Protein AF-A0A8D8QSD0-F1 (afdb_monomer)

Foldseek 3Di:
DDPVVVVVVVVPPDPPDPVPDPDDPVNLCQLLVDVCLLLDDCPDPVHVCNVVSVVVLLVLCVVVVVQLLNLLSVLSVLLVVLVVLVVVQVPDPDRDPVSLVVSLVSLVVSLVSCVVRPPDDPVLNVQQVVLSVVSDPVSNNVSSVVVNVVSSVVNVVSSVVVSVVSCVVCVVVVPD

Radius of gyration: 19.42 Å; Cα contacts (8 Å, |Δi|>4): 109; chains: 1; bounding box: 53×28×53 Å

Solvent-accessible surface area (backbone atoms only — not comparable to full-atom values): 10262 Å² total; per-residue (Å²): 138,55,77,64,56,57,51,50,66,67,67,67,67,60,89,79,44,92,86,61,69,80,71,50,69,68,55,53,47,55,55,57,69,42,71,63,61,43,72,45,68,56,87,45,95,91,20,94,64,26,62,59,46,37,52,53,49,50,53,51,29,59,77,69,64,35,60,58,52,46,48,41,52,51,50,53,52,53,52,52,54,50,49,54,53,50,52,58,49,76,73,43,98,76,74,52,70,67,56,54,53,50,52,55,51,50,52,51,53,53,51,50,49,42,68,76,63,43,93,66,52,72,72,54,52,50,48,46,51,53,22,58,71,67,73,36,72,67,51,36,48,55,38,50,58,55,51,44,58,55,43,50,62,68,38,45,69,58,50,53,52,47,44,51,50,54,53,60,68,50,52,68,70,74,79,115

Structure (mmCIF, N/CA/C/O backbone):
data_AF-A0A8D8QSD0-F1
#
_entry.i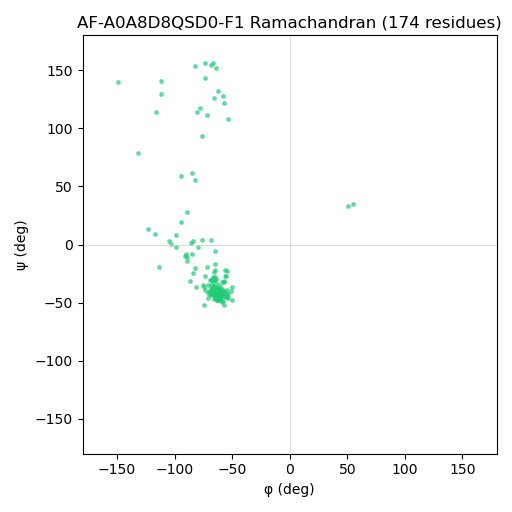d   AF-A0A8D8QSD0-F1
#
loop_
_atom_site.group_PDB
_atom_site.id
_atom_site.type_symbol
_atom_site.label_atom_id
_atom_site.label_alt_id
_atom_site.label_comp_id
_atom_site.label_asym_id
_atom_site.label_entity_id
_atom_site.label_seq_id
_atom_site.pdbx_PDB_ins_code
_atom_site.Cartn_x
_atom_site.Cartn_y
_atom_site.Cartn_z
_atom_site.occupancy
_atom_site.B_iso_or_equiv
_atom_site.auth_seq_id
_atom_site.auth_comp_id
_atom_site.auth_asym_id
_atom_site.auth_atom_id
_atom_site.pdbx_PDB_model_num
ATOM 1 N N . MET A 1 1 ? 9.096 20.499 -23.580 1.00 46.50 1 MET A N 1
ATOM 2 C CA . MET A 1 1 ? 10.232 19.799 -22.953 1.00 46.50 1 MET A CA 1
ATOM 3 C C . MET A 1 1 ? 10.717 18.736 -23.908 1.00 46.50 1 MET A C 1
ATOM 5 O O . MET A 1 1 ? 9.941 17.859 -24.277 1.00 46.50 1 MET A O 1
ATOM 9 N N . SER A 1 2 ? 11.949 18.897 -24.374 1.00 40.41 2 SER A N 1
ATOM 10 C CA . SER A 1 2 ? 12.647 17.972 -25.262 1.00 40.41 2 SER A CA 1
ATOM 11 C C . SER A 1 2 ? 13.259 16.825 -24.452 1.00 40.41 2 SER A C 1
ATOM 13 O O . SER A 1 2 ? 13.614 16.998 -23.290 1.00 40.41 2 SER A O 1
ATOM 15 N N . TYR A 1 3 ? 13.442 15.659 -25.075 1.00 39.38 3 TYR A N 1
ATOM 16 C CA . TYR A 1 3 ? 14.190 14.534 -24.494 1.00 39.38 3 TYR A CA 1
ATOM 17 C C . TYR A 1 3 ? 15.625 14.943 -24.107 1.00 39.38 3 TYR A C 1
ATOM 19 O O . TYR A 1 3 ? 16.197 14.400 -23.168 1.00 39.38 3 TYR A O 1
ATOM 27 N N . GLN A 1 4 ? 16.185 15.943 -24.794 1.00 40.91 4 GLN A N 1
ATOM 28 C CA . GLN A 1 4 ? 17.502 16.491 -24.475 1.00 40.91 4 GLN A CA 1
ATOM 29 C C . GLN A 1 4 ? 17.515 17.359 -23.213 1.00 40.91 4 GLN A C 1
ATOM 31 O O . GLN A 1 4 ? 18.531 17.380 -22.530 1.00 40.91 4 GLN A O 1
ATOM 36 N N . ASP A 1 5 ? 16.394 17.985 -22.843 1.00 37.62 5 ASP A N 1
ATOM 37 C CA . ASP A 1 5 ? 16.301 18.760 -21.596 1.00 37.62 5 ASP A CA 1
ATOM 38 C C . ASP A 1 5 ? 16.318 17.827 -20.374 1.00 37.62 5 ASP A C 1
ATOM 40 O O . ASP A 1 5 ? 16.910 18.141 -19.345 1.00 37.62 5 ASP A O 1
ATOM 44 N N . ILE A 1 6 ? 15.719 16.638 -20.511 1.00 47.69 6 ILE A N 1
ATOM 45 C CA . ILE A 1 6 ? 15.701 15.599 -19.470 1.00 47.69 6 ILE A CA 1
ATOM 46 C C . ILE A 1 6 ? 17.097 14.979 -19.310 1.00 47.69 6 ILE A C 1
ATOM 48 O O . ILE A 1 6 ? 17.564 14.792 -18.190 1.00 47.69 6 ILE A O 1
ATOM 52 N N . VAL A 1 7 ? 17.796 14.713 -20.418 1.00 47.75 7 VAL A N 1
ATOM 53 C CA . VAL A 1 7 ? 19.177 14.198 -20.387 1.00 47.75 7 VAL A CA 1
ATOM 54 C C . VAL A 1 7 ? 20.146 15.244 -19.830 1.00 47.75 7 VAL A C 1
ATOM 56 O O . VAL A 1 7 ? 21.024 14.890 -19.049 1.00 47.75 7 VAL A O 1
ATOM 59 N N . ALA A 1 8 ? 19.962 16.527 -20.153 1.00 44.16 8 ALA A N 1
ATOM 60 C CA . ALA A 1 8 ? 20.772 17.611 -19.599 1.00 44.16 8 ALA A CA 1
ATOM 61 C C . ALA A 1 8 ? 20.554 17.783 -18.086 1.00 44.16 8 ALA A C 1
ATOM 63 O O . ALA A 1 8 ? 21.526 17.931 -17.352 1.00 44.16 8 ALA A O 1
ATOM 64 N N . MET A 1 9 ? 19.313 17.667 -17.599 1.00 43.41 9 MET A N 1
ATOM 65 C CA . MET A 1 9 ? 19.025 17.689 -16.158 1.00 43.41 9 MET A CA 1
ATOM 66 C C . MET A 1 9 ? 19.631 16.497 -15.403 1.00 43.41 9 MET A C 1
ATOM 68 O O . MET A 1 9 ? 20.014 16.649 -14.248 1.00 43.41 9 MET A O 1
ATOM 72 N N . MET A 1 10 ? 19.769 15.329 -16.042 1.00 43.16 10 MET A N 1
ATOM 73 C CA . MET A 1 10 ? 20.442 14.165 -15.444 1.00 43.16 10 MET A CA 1
ATOM 74 C C . MET A 1 10 ? 21.975 14.206 -15.575 1.00 43.16 10 MET A C 1
ATOM 76 O O . MET A 1 10 ? 22.665 13.530 -14.817 1.00 43.16 10 MET A O 1
ATOM 80 N N . ALA A 1 11 ? 22.514 14.994 -16.511 1.00 42.84 11 ALA A N 1
ATOM 81 C CA . ALA A 1 11 ? 23.951 15.123 -16.764 1.00 42.84 11 ALA A CA 1
ATOM 82 C C . ALA A 1 11 ? 24.633 16.247 -15.959 1.00 42.84 11 ALA A C 1
ATOM 84 O O . ALA A 1 11 ? 25.859 16.309 -15.930 1.00 42.84 11 ALA A O 1
ATOM 85 N N . SER A 1 12 ? 23.874 17.119 -15.288 1.00 38.00 12 SER A N 1
ATOM 86 C CA . SER A 1 12 ? 24.404 18.163 -14.390 1.00 38.00 12 SER A CA 1
ATOM 87 C C . SER A 1 12 ? 24.577 17.698 -12.937 1.00 38.00 12 SER A C 1
ATOM 89 O O . SER A 1 12 ? 24.513 18.509 -12.016 1.00 38.00 12 SER A O 1
ATOM 91 N N . LEU A 1 13 ? 24.804 16.400 -12.720 1.00 42.44 13 LEU A N 1
ATOM 92 C CA . LEU A 1 13 ? 25.258 15.880 -11.433 1.00 42.44 13 LEU A CA 1
ATOM 93 C C . LEU A 1 13 ? 26.750 16.189 -11.291 1.00 42.44 13 LEU A C 1
ATOM 95 O O . LEU A 1 13 ? 27.610 15.469 -11.797 1.00 42.44 13 LEU A O 1
ATOM 99 N N . ASP A 1 14 ? 27.030 17.320 -10.651 1.00 32.94 14 ASP A N 1
ATOM 100 C CA . ASP A 1 14 ? 28.363 17.717 -10.218 1.00 32.94 14 ASP A CA 1
ATOM 101 C C . ASP A 1 14 ? 28.937 16.617 -9.295 1.00 32.94 14 ASP A C 1
ATOM 103 O O . ASP A 1 14 ? 28.321 16.289 -8.276 1.00 32.94 14 ASP A O 1
ATOM 107 N N . PRO A 1 15 ? 30.091 16.005 -9.621 1.00 42.38 15 PRO A N 1
ATOM 108 C CA . PRO A 1 15 ? 30.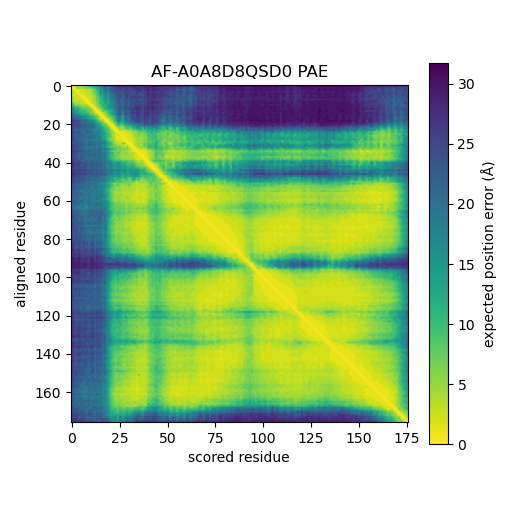657 14.887 -8.860 1.00 42.38 15 PRO A CA 1
ATOM 109 C C . PRO A 1 15 ? 31.160 15.275 -7.458 1.00 42.38 15 PRO A C 1
ATOM 111 O O . PRO A 1 15 ? 31.734 14.436 -6.764 1.00 42.38 15 PRO A O 1
ATOM 114 N N . THR A 1 16 ? 30.980 16.530 -7.037 1.00 36.22 16 THR A N 1
ATOM 115 C CA . THR A 1 16 ? 31.407 17.036 -5.726 1.00 36.22 16 THR A CA 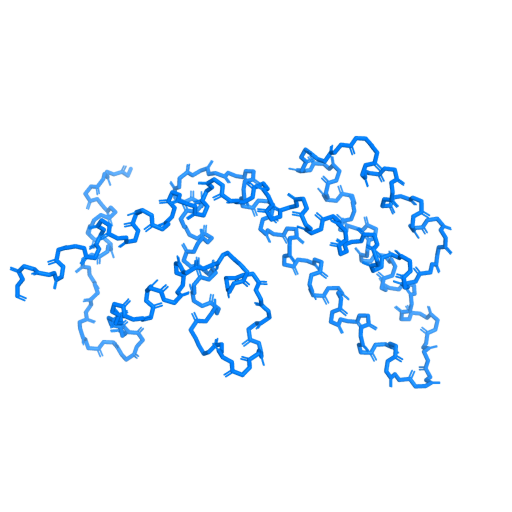1
ATOM 116 C C . THR A 1 16 ? 30.282 17.194 -4.701 1.00 36.22 16 THR A C 1
ATOM 118 O O . THR A 1 16 ? 30.564 17.563 -3.560 1.00 36.22 16 THR A O 1
ATOM 121 N N . ASP A 1 17 ? 29.034 16.862 -5.045 1.00 35.25 17 ASP A N 1
ATOM 122 C CA . ASP A 1 17 ? 27.929 16.877 -4.083 1.00 35.25 17 ASP A CA 1
ATOM 123 C C . ASP A 1 17 ? 27.969 15.619 -3.182 1.00 35.25 17 ASP A C 1
ATOM 125 O O . ASP A 1 17 ? 27.830 14.500 -3.688 1.00 35.25 17 ASP A O 1
ATOM 129 N N . PRO A 1 18 ? 28.139 15.740 -1.850 1.00 38.47 18 PRO A N 1
ATOM 130 C CA . PRO A 1 18 ? 28.117 14.596 -0.935 1.00 38.47 18 PRO A CA 1
ATOM 131 C C . PRO A 1 18 ? 26.752 13.879 -0.859 1.00 38.47 18 PRO A C 1
ATOM 133 O O . PRO A 1 18 ? 26.676 12.810 -0.251 1.00 38.47 18 PRO A O 1
ATOM 136 N N . CYS A 1 19 ? 25.697 14.397 -1.505 1.00 37.00 19 CYS A N 1
ATOM 137 C CA . CYS A 1 19 ? 24.443 13.669 -1.753 1.00 37.00 19 CYS A CA 1
ATOM 138 C C . CYS A 1 19 ? 24.426 12.867 -3.074 1.00 37.00 19 CYS A C 1
ATOM 140 O O . CYS A 1 19 ? 23.545 12.031 -3.274 1.00 37.00 19 CYS A O 1
ATOM 142 N N . SER A 1 20 ? 25.408 13.051 -3.962 1.00 40.62 20 SER A N 1
ATOM 143 C CA . SER A 1 20 ? 25.550 12.337 -5.239 1.00 40.62 20 SER A CA 1
ATOM 144 C C . SER A 1 20 ? 26.472 11.119 -5.098 1.00 40.62 20 SER A C 1
ATOM 146 O O . SER A 1 20 ? 27.495 10.986 -5.775 1.00 40.62 20 SER A O 1
ATOM 148 N N . SER A 1 21 ? 26.120 10.179 -4.218 1.00 45.25 21 SER A N 1
ATOM 149 C CA . SER A 1 21 ? 26.770 8.865 -4.269 1.00 45.25 21 SER A CA 1
ATOM 150 C C . SER A 1 21 ? 26.258 8.112 -5.501 1.00 45.25 21 SER A C 1
ATOM 152 O O . SER A 1 21 ? 25.086 7.740 -5.580 1.00 45.25 21 SER A O 1
ATOM 154 N N . VAL A 1 22 ? 27.127 7.906 -6.496 1.00 52.78 22 VAL A N 1
ATOM 155 C CA . VAL A 1 22 ? 26.882 6.926 -7.562 1.00 52.78 22 VAL A CA 1
ATOM 156 C C . VAL A 1 22 ? 26.599 5.598 -6.867 1.00 52.78 22 VAL A C 1
ATOM 158 O O . VAL A 1 22 ? 27.490 5.017 -6.247 1.00 52.78 22 VAL A O 1
ATOM 161 N N . LYS A 1 23 ? 25.338 5.155 -6.898 1.00 60.25 23 LYS A N 1
ATOM 162 C CA . LYS A 1 23 ? 24.939 3.923 -6.219 1.00 60.25 23 LYS A CA 1
ATOM 163 C C . LYS A 1 23 ? 25.692 2.758 -6.826 1.00 60.25 23 LYS A C 1
ATOM 165 O O . LYS A 1 23 ? 25.747 2.607 -8.048 1.00 60.25 23 LYS A O 1
ATOM 170 N N . THR A 1 24 ? 26.268 1.925 -5.970 1.00 63.84 24 THR A N 1
ATOM 171 C CA . THR A 1 24 ? 26.974 0.741 -6.437 1.00 63.84 24 THR A CA 1
ATOM 172 C C . THR A 1 24 ? 25.984 -0.203 -7.112 1.00 63.84 24 THR A C 1
ATOM 174 O O . THR A 1 24 ? 24.796 -0.257 -6.778 1.00 63.84 24 THR A O 1
ATOM 177 N N . ARG A 1 25 ? 26.478 -0.996 -8.063 1.00 65.06 25 ARG A N 1
ATOM 178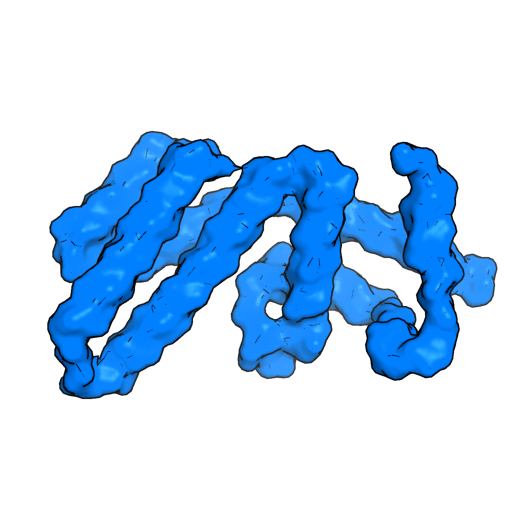 C CA . ARG A 1 25 ? 25.689 -2.048 -8.716 1.00 65.06 25 ARG A CA 1
ATOM 179 C C . ARG A 1 25 ? 24.990 -2.955 -7.701 1.00 65.06 25 ARG A C 1
ATOM 181 O O . ARG A 1 25 ? 23.845 -3.326 -7.906 1.00 65.06 25 ARG A O 1
ATOM 188 N N . GLU A 1 26 ? 25.645 -3.236 -6.579 1.00 65.81 26 GLU A N 1
ATOM 189 C CA . GLU A 1 26 ? 25.093 -4.027 -5.477 1.00 65.81 26 GLU A CA 1
ATOM 190 C C . GLU A 1 26 ? 23.914 -3.335 -4.775 1.00 65.81 26 GLU A C 1
ATOM 192 O O . GLU A 1 26 ? 22.959 -3.998 -4.375 1.00 65.81 26 GLU A O 1
ATOM 197 N N . GLN A 1 27 ? 23.931 -2.005 -4.631 1.00 67.00 27 GLN A N 1
ATOM 198 C CA . GLN A 1 27 ? 22.788 -1.245 -4.105 1.00 67.00 27 GLN A CA 1
ATOM 199 C C . GLN A 1 27 ? 21.593 -1.306 -5.064 1.00 67.00 27 GLN A C 1
ATOM 201 O O . GLN A 1 27 ? 20.470 -1.567 -4.634 1.00 67.00 27 GLN A O 1
ATOM 206 N N . LEU A 1 28 ? 21.836 -1.165 -6.367 1.00 68.25 28 LEU A N 1
ATOM 207 C CA . LEU A 1 28 ? 20.795 -1.270 -7.392 1.00 68.25 28 LEU A CA 1
ATOM 208 C C . LEU A 1 28 ? 20.253 -2.701 -7.537 1.00 68.25 28 LEU A C 1
ATOM 210 O O . LEU A 1 28 ? 19.047 -2.897 -7.692 1.00 68.25 28 LEU A O 1
ATOM 214 N N . ASP A 1 29 ? 21.112 -3.715 -7.443 1.00 68.62 29 ASP A N 1
ATOM 215 C CA . ASP A 1 29 ? 20.696 -5.119 -7.446 1.00 68.62 29 ASP A CA 1
ATOM 216 C C . ASP A 1 29 ? 19.851 -5.442 -6.206 1.00 68.62 29 ASP A C 1
ATOM 218 O O . ASP A 1 29 ? 18.837 -6.128 -6.330 1.00 68.62 29 ASP A O 1
ATOM 222 N N . ARG A 1 30 ? 20.168 -4.866 -5.036 1.00 69.75 30 ARG A N 1
ATOM 223 C CA . ARG A 1 30 ? 19.318 -4.962 -3.835 1.00 69.75 30 ARG A CA 1
ATOM 224 C C . ARG A 1 30 ? 17.944 -4.320 -4.042 1.00 69.75 30 ARG A C 1
ATOM 226 O O . ARG A 1 30 ? 16.935 -4.936 -3.706 1.00 69.75 30 ARG A O 1
ATOM 233 N N . TRP A 1 31 ? 17.876 -3.135 -4.651 1.00 68.06 31 TRP A N 1
ATOM 234 C CA . TRP A 1 31 ? 16.601 -2.461 -4.957 1.00 68.06 31 TRP A CA 1
ATOM 235 C C . TRP A 1 31 ? 15.751 -3.214 -5.977 1.00 68.06 31 TRP A C 1
ATOM 237 O O . TRP A 1 31 ? 14.521 -3.145 -5.957 1.00 68.06 31 TRP A O 1
ATOM 247 N N . THR A 1 32 ? 16.411 -3.930 -6.883 1.00 68.38 32 THR A N 1
ATOM 248 C CA . THR A 1 32 ? 15.774 -4.685 -7.959 1.00 68.38 32 THR A CA 1
ATOM 249 C C . THR A 1 32 ? 15.640 -6.169 -7.639 1.00 68.38 32 THR A C 1
ATOM 251 O O . THR A 1 32 ? 15.283 -6.933 -8.530 1.00 68.38 32 THR A O 1
ATOM 254 N N . HIS A 1 33 ? 15.925 -6.622 -6.418 1.00 72.00 33 HIS A N 1
ATOM 255 C CA . HIS A 1 33 ? 15.828 -8.043 -6.096 1.00 72.00 33 HIS A CA 1
ATOM 256 C C . HIS A 1 33 ? 14.363 -8.475 -5.952 1.00 72.00 33 HIS A C 1
ATOM 258 O O . HIS A 1 33 ? 13.933 -9.413 -6.625 1.00 72.00 33 HIS A O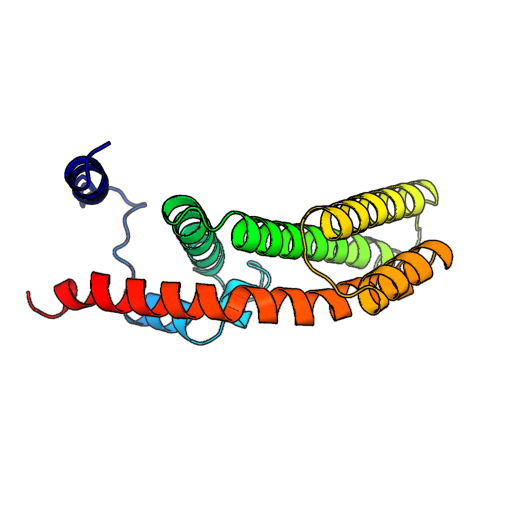 1
ATOM 264 N N . GLN A 1 34 ? 13.596 -7.752 -5.133 1.00 74.56 34 GLN A N 1
ATOM 265 C CA . GLN A 1 34 ? 12.215 -8.064 -4.764 1.00 74.56 34 GLN A CA 1
ATOM 266 C C . GLN A 1 34 ? 11.430 -6.772 -4.502 1.00 74.56 34 GLN A C 1
ATOM 268 O O . GLN A 1 34 ? 11.956 -5.839 -3.891 1.00 74.56 34 GLN A O 1
ATOM 273 N N . ILE A 1 35 ? 10.169 -6.715 -4.947 1.00 81.81 35 ILE A N 1
ATOM 274 C CA . ILE A 1 35 ? 9.308 -5.531 -4.762 1.00 81.81 35 ILE A CA 1
ATOM 275 C C . ILE A 1 35 ? 9.038 -5.279 -3.273 1.00 81.81 35 ILE A C 1
ATOM 277 O O . ILE A 1 35 ? 8.927 -4.142 -2.829 1.00 81.81 35 ILE A O 1
ATOM 281 N N . GLU A 1 36 ? 9.028 -6.348 -2.484 1.00 80.69 36 GLU A N 1
ATOM 282 C CA . GLU A 1 36 ? 8.907 -6.364 -1.035 1.00 80.69 36 GLU A CA 1
ATOM 283 C C . GLU A 1 36 ? 9.975 -5.493 -0.377 1.00 80.69 36 GLU A C 1
ATOM 285 O O . GLU A 1 36 ? 9.667 -4.767 0.560 1.00 80.69 36 GLU A O 1
ATOM 290 N N . LEU A 1 37 ? 11.206 -5.490 -0.894 1.00 74.75 37 LEU A N 1
ATOM 291 C CA . LEU A 1 37 ? 12.293 -4.676 -0.343 1.00 74.75 37 LEU A CA 1
ATOM 292 C C . LEU A 1 37 ? 12.074 -3.178 -0.582 1.00 74.75 37 LEU A C 1
ATOM 294 O O . LEU A 1 37 ? 12.474 -2.363 0.245 1.00 74.75 37 LEU A O 1
ATOM 298 N N . LEU A 1 38 ? 11.406 -2.814 -1.680 1.00 78.50 38 LEU A N 1
ATOM 299 C CA . LEU A 1 38 ? 11.021 -1.433 -1.983 1.00 78.50 38 LEU A CA 1
ATOM 300 C C . LEU A 1 38 ? 9.840 -0.970 -1.115 1.00 78.50 38 LEU A C 1
ATOM 302 O O . LEU 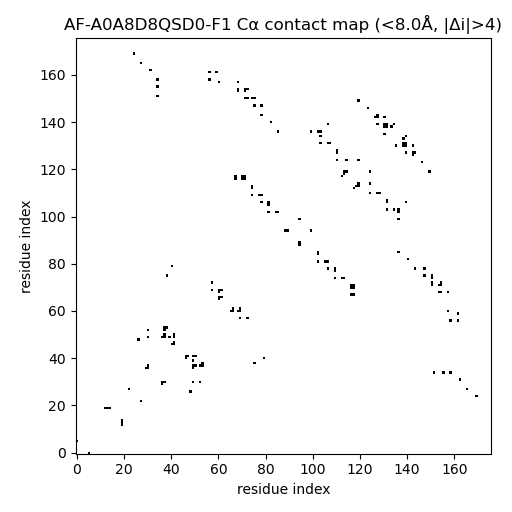A 1 38 ? 9.760 0.184 -0.679 1.00 78.50 38 LEU A O 1
ATOM 306 N N . LEU A 1 39 ? 8.920 -1.894 -0.855 1.00 81.12 39 LEU A N 1
ATOM 307 C CA . LEU A 1 39 ? 7.668 -1.656 -0.148 1.00 81.12 39 LEU A CA 1
ATOM 308 C C . LEU A 1 39 ? 7.769 -1.815 1.380 1.00 81.12 39 LEU A C 1
ATOM 310 O O . LEU A 1 39 ? 6.872 -1.362 2.090 1.00 81.12 39 LEU A O 1
ATOM 314 N N . SER A 1 40 ? 8.856 -2.410 1.881 1.00 70.94 40 SER A N 1
ATOM 315 C CA . SER A 1 40 ? 9.128 -2.623 3.310 1.00 70.94 40 SER A CA 1
ATOM 316 C C . SER A 1 40 ? 9.346 -1.319 4.078 1.00 70.94 40 SER A C 1
ATOM 318 O O . SER A 1 40 ? 9.758 -0.309 3.507 1.00 70.94 40 SER A O 1
ATOM 320 N N . ASP A 1 41 ? 9.119 -1.346 5.394 1.00 62.47 41 ASP A N 1
ATOM 321 C CA . ASP A 1 41 ? 9.356 -0.195 6.269 1.00 62.47 41 ASP A CA 1
ATOM 322 C C . ASP A 1 41 ? 10.825 0.272 6.186 1.00 62.47 41 ASP A C 1
ATOM 324 O O . ASP A 1 41 ? 11.732 -0.553 6.372 1.00 62.47 41 ASP A O 1
ATOM 328 N N . PRO A 1 42 ? 11.093 1.567 5.923 1.00 57.97 42 PRO A N 1
ATOM 329 C CA . PRO A 1 42 ? 12.448 2.120 5.922 1.00 57.97 42 PRO A CA 1
ATOM 330 C C . PRO A 1 42 ? 13.227 1.911 7.230 1.00 57.97 42 PRO A C 1
ATOM 332 O O . PRO A 1 42 ? 14.454 1.914 7.194 1.00 57.97 42 PRO A O 1
ATOM 335 N N . ASN A 1 43 ? 12.550 1.677 8.360 1.00 52.34 43 ASN A N 1
ATOM 336 C CA . ASN A 1 43 ? 13.191 1.482 9.668 1.00 52.34 43 ASN A CA 1
ATOM 337 C C . ASN A 1 43 ? 13.681 0.044 9.937 1.00 52.34 43 ASN A C 1
ATOM 339 O O . ASN A 1 43 ? 14.174 -0.249 11.026 1.00 52.34 43 ASN A O 1
ATOM 343 N N . THR A 1 44 ? 13.552 -0.876 8.977 1.00 54.09 44 THR A N 1
ATOM 344 C CA . THR A 1 44 ? 14.105 -2.233 9.122 1.00 54.09 44 THR A CA 1
ATOM 345 C C . THR A 1 44 ? 15.636 -2.238 8.989 1.00 54.09 44 THR A C 1
ATOM 347 O O . THR A 1 44 ? 16.205 -1.514 8.176 1.00 54.09 44 THR A O 1
ATOM 350 N N . ILE A 1 45 ? 16.308 -3.086 9.781 1.00 45.94 45 ILE A N 1
ATOM 351 C CA . ILE A 1 45 ? 17.779 -3.147 9.974 1.00 45.94 45 ILE A CA 1
ATOM 352 C C . ILE A 1 45 ? 18.569 -3.302 8.653 1.00 45.94 45 ILE A C 1
ATOM 354 O O . ILE A 1 45 ? 19.726 -2.907 8.556 1.00 45.94 45 ILE A O 1
ATOM 358 N N . GLU A 1 46 ? 17.937 -3.812 7.596 1.00 52.19 46 GLU A N 1
ATOM 359 C CA . GLU A 1 46 ? 18.532 -4.016 6.268 1.00 52.19 46 GLU A CA 1
ATOM 360 C C . GLU A 1 46 ? 18.288 -2.843 5.280 1.00 52.19 46 GLU A C 1
ATOM 362 O O . GLU A 1 46 ? 18.334 -3.031 4.058 1.00 52.19 46 GLU A O 1
ATOM 367 N N . GLY A 1 47 ? 17.940 -1.646 5.777 1.00 50.84 47 GLY A N 1
ATOM 368 C CA . GLY A 1 47 ? 17.155 -0.654 5.027 1.00 50.84 47 GLY A CA 1
ATOM 369 C C . GLY A 1 47 ? 17.766 0.703 4.671 1.00 50.84 47 GLY A C 1
ATOM 370 O O . GLY A 1 47 ? 17.025 1.541 4.164 1.00 50.84 47 GLY A O 1
ATOM 371 N N . HIS A 1 48 ? 19.068 0.943 4.863 1.00 54.84 48 HIS A N 1
ATOM 372 C CA . HIS A 1 48 ? 19.656 2.291 4.709 1.00 54.84 48 HIS A CA 1
ATOM 373 C C . HIS A 1 48 ? 19.417 2.982 3.346 1.00 54.84 48 HIS A C 1
ATOM 375 O O . HIS A 1 48 ? 19.351 4.205 3.302 1.00 54.84 48 HIS A O 1
ATOM 381 N N . ASP A 1 49 ? 19.230 2.232 2.254 1.00 59.78 49 ASP A N 1
ATOM 382 C CA . ASP A 1 49 ? 19.002 2.778 0.903 1.00 59.78 49 ASP A CA 1
ATOM 383 C C . ASP A 1 49 ? 17.531 2.673 0.416 1.00 59.78 49 ASP A C 1
ATOM 385 O O . ASP A 1 49 ? 17.228 2.999 -0.733 1.00 59.78 49 ASP A O 1
ATOM 389 N N . ARG A 1 50 ? 16.596 2.171 1.238 1.00 68.00 50 ARG A N 1
ATOM 390 C CA . ARG A 1 50 ? 15.206 1.865 0.819 1.00 68.00 50 ARG A CA 1
ATOM 391 C C . ARG A 1 50 ? 14.300 3.090 0.604 1.00 68.00 50 ARG A C 1
ATOM 393 O O . ARG A 1 50 ? 13.534 3.054 -0.362 1.00 68.00 50 ARG A O 1
ATOM 400 N N . PRO A 1 51 ? 14.367 4.164 1.423 1.00 70.75 51 PRO A N 1
ATOM 401 C CA . PRO A 1 51 ? 13.625 5.398 1.146 1.00 70.75 51 PRO A CA 1
ATOM 402 C C . PRO A 1 51 ? 13.924 5.946 -0.253 1.00 70.75 51 PRO A C 1
ATOM 404 O O . PRO A 1 51 ? 13.009 6.254 -1.013 1.00 70.75 51 PRO A O 1
ATOM 407 N N . GLU A 1 52 ? 15.203 5.955 -0.632 1.00 74.69 52 GLU A N 1
ATOM 408 C CA . GLU A 1 52 ? 15.650 6.430 -1.941 1.00 74.69 52 GLU A CA 1
ATOM 409 C C . GLU A 1 52 ? 15.164 5.520 -3.080 1.00 74.69 52 GLU A C 1
ATOM 411 O O . GLU A 1 52 ? 14.736 6.004 -4.127 1.00 74.69 52 GLU A O 1
ATOM 416 N N . ALA A 1 53 ? 15.161 4.196 -2.882 1.00 76.50 53 ALA A N 1
ATOM 417 C CA . ALA A 1 53 ? 14.628 3.254 -3.868 1.00 76.50 53 ALA A CA 1
ATOM 418 C C . ALA A 1 53 ? 13.146 3.523 -4.181 1.00 76.50 53 ALA A C 1
ATOM 420 O O . ALA A 1 53 ? 12.736 3.503 -5.347 1.00 76.50 53 ALA A O 1
ATOM 421 N N . ARG A 1 54 ? 12.346 3.796 -3.142 1.00 83.31 54 ARG A N 1
ATOM 422 C CA . ARG A 1 54 ? 10.922 4.118 -3.285 1.00 83.31 54 ARG A CA 1
ATOM 423 C C . ARG A 1 54 ? 10.717 5.465 -3.960 1.00 83.31 54 ARG A C 1
ATOM 425 O O . ARG A 1 54 ? 9.896 5.559 -4.868 1.00 83.31 54 ARG A O 1
ATOM 432 N N . GLU A 1 55 ? 11.495 6.473 -3.580 1.00 83.25 55 GLU A N 1
ATOM 433 C CA . GLU A 1 55 ? 11.446 7.797 -4.199 1.00 83.25 55 GLU A CA 1
ATOM 434 C C . GLU A 1 55 ? 11.790 7.733 -5.694 1.00 83.25 55 GLU A C 1
ATOM 436 O O . GLU A 1 55 ? 11.062 8.271 -6.531 1.00 83.25 55 GLU A O 1
ATOM 441 N N . ARG A 1 56 ? 12.830 6.979 -6.073 1.00 81.56 56 ARG A N 1
ATOM 442 C CA . ARG A 1 56 ? 13.168 6.754 -7.489 1.00 81.56 56 ARG A CA 1
ATOM 443 C C . ARG A 1 56 ? 12.094 5.987 -8.245 1.00 81.56 56 ARG A C 1
ATOM 445 O O . ARG A 1 56 ? 11.857 6.277 -9.418 1.00 81.56 56 ARG A O 1
ATOM 452 N N . PHE A 1 57 ? 11.433 5.026 -7.605 1.00 86.75 57 PHE A N 1
ATOM 453 C CA . PHE A 1 57 ? 10.303 4.341 -8.225 1.00 86.75 57 PHE A CA 1
ATOM 454 C C . PHE A 1 57 ? 9.114 5.286 -8.417 1.00 86.75 57 PHE A C 1
ATOM 456 O O . PHE A 1 57 ? 8.538 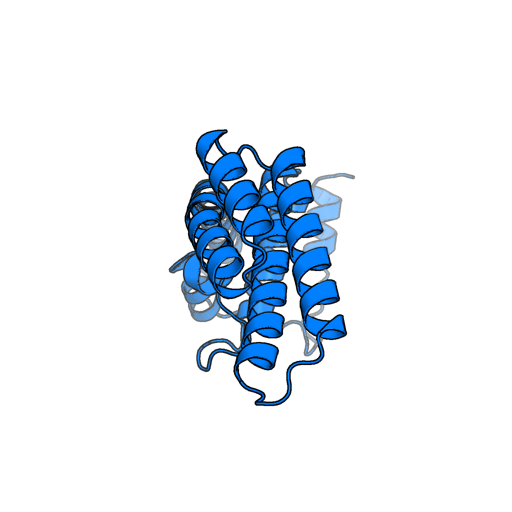5.313 -9.501 1.00 86.75 57 PHE A O 1
ATOM 463 N N . LYS A 1 58 ? 8.810 6.140 -7.436 1.00 88.06 58 LYS A N 1
ATOM 464 C CA . LYS A 1 58 ? 7.783 7.183 -7.557 1.00 88.06 58 LYS A CA 1
ATOM 465 C C . LYS A 1 58 ? 8.081 8.144 -8.712 1.00 88.06 58 LYS A C 1
ATOM 467 O O . LYS A 1 58 ? 7.235 8.310 -9.591 1.00 88.06 58 LYS A O 1
ATOM 472 N N . MET A 1 59 ? 9.309 8.662 -8.796 1.00 85.44 59 MET A N 1
ATOM 473 C CA . MET A 1 59 ? 9.763 9.491 -9.922 1.00 85.44 59 MET A CA 1
ATOM 474 C C . MET A 1 59 ? 9.630 8.772 -11.272 1.00 85.44 59 MET A C 1
ATOM 476 O O . MET A 1 59 ? 9.227 9.376 -12.270 1.00 85.44 59 MET A O 1
ATOM 480 N N . PHE A 1 60 ? 9.950 7.475 -11.328 1.00 87.69 60 PHE A N 1
ATOM 481 C CA . PHE A 1 60 ? 9.781 6.668 -12.537 1.00 87.69 60 PHE A CA 1
ATOM 482 C C . PHE A 1 60 ? 8.311 6.591 -12.971 1.00 87.69 60 PHE A C 1
ATOM 484 O O . PHE A 1 60 ? 8.012 6.795 -14.153 1.00 87.69 60 PHE A O 1
ATOM 491 N N . LEU A 1 61 ? 7.395 6.338 -12.031 1.00 89.94 61 LEU A N 1
ATOM 492 C CA . LEU A 1 61 ? 5.959 6.283 -12.309 1.00 89.94 61 LEU A CA 1
ATOM 493 C C . LEU A 1 61 ? 5.437 7.632 -12.821 1.00 89.94 61 LEU A C 1
ATOM 495 O O . LEU A 1 61 ? 4.728 7.675 -13.828 1.00 89.94 61 LEU A O 1
ATOM 499 N N . GLU A 1 62 ? 5.842 8.733 -12.188 1.00 88.19 62 GLU A N 1
ATOM 500 C CA . GLU A 1 62 ? 5.456 10.096 -12.573 1.00 88.19 62 GLU A CA 1
ATOM 501 C C . GLU A 1 62 ? 5.984 10.477 -13.964 1.00 88.19 62 GLU A C 1
ATOM 503 O O . GLU A 1 62 ? 5.220 10.920 -14.825 1.00 88.19 62 GLU A O 1
ATOM 508 N N . THR A 1 63 ? 7.266 10.216 -14.237 1.00 86.19 63 THR A N 1
ATOM 509 C CA . THR A 1 63 ? 7.904 10.517 -15.534 1.00 86.19 63 THR A CA 1
ATOM 510 C C . THR A 1 63 ? 7.230 9.766 -16.684 1.00 86.19 63 THR A C 1
ATOM 512 O O . THR A 1 63 ? 7.083 10.287 -17.792 1.00 86.19 63 THR A O 1
ATOM 515 N N . ARG A 1 64 ? 6.775 8.535 -16.427 1.00 85.81 64 ARG A N 1
ATOM 516 C CA . ARG A 1 64 ? 6.052 7.698 -17.396 1.00 85.81 64 ARG A CA 1
ATOM 517 C C . ARG A 1 64 ? 4.542 7.965 -17.419 1.00 85.81 64 ARG A C 1
ATOM 519 O O . ARG A 1 64 ? 3.841 7.315 -18.192 1.00 85.81 64 ARG A O 1
ATOM 526 N N . ARG A 1 65 ? 4.045 8.918 -16.617 1.00 89.31 65 ARG A N 1
ATOM 527 C CA . ARG A 1 65 ? 2.616 9.258 -16.464 1.00 89.31 65 ARG A CA 1
ATOM 528 C C . ARG A 1 65 ? 1.757 8.051 -16.079 1.00 89.31 65 ARG A C 1
ATOM 530 O O . ARG A 1 65 ? 0.605 7.923 -16.495 1.00 89.31 65 ARG A O 1
ATOM 537 N N . LEU A 1 66 ? 2.317 7.155 -15.271 1.00 88.31 66 LEU A N 1
ATOM 538 C CA . LEU A 1 66 ? 1.654 5.958 -14.759 1.00 88.31 66 LEU A CA 1
ATOM 539 C C . LEU A 1 66 ? 0.805 6.306 -13.530 1.00 88.31 66 LEU A C 1
ATOM 541 O O . LEU A 1 66 ? 0.957 5.706 -12.469 1.00 88.31 66 LEU A O 1
ATOM 545 N N . ASN A 1 67 ? -0.113 7.265 -13.691 1.00 88.88 67 ASN A N 1
ATOM 546 C CA . ASN A 1 67 ? -0.885 7.877 -12.601 1.00 88.88 67 ASN A CA 1
ATOM 547 C C . ASN A 1 67 ? -1.552 6.839 -11.695 1.00 88.88 67 ASN A C 1
ATOM 549 O O . ASN A 1 67 ? -1.544 6.970 -10.477 1.00 88.88 67 ASN A O 1
ATOM 553 N N . ARG A 1 68 ? -2.091 5.771 -12.288 1.00 87.50 68 ARG A N 1
ATOM 554 C CA . ARG A 1 68 ? -2.746 4.705 -11.533 1.00 87.50 68 ARG A CA 1
ATOM 555 C C . ARG A 1 68 ? -1.773 3.921 -10.655 1.00 87.50 68 ARG A C 1
ATOM 557 O O . ARG A 1 68 ? -2.091 3.648 -9.509 1.00 87.50 68 ARG A O 1
ATOM 564 N N . ALA A 1 69 ? -0.587 3.587 -11.155 1.00 90.06 69 ALA A N 1
ATOM 565 C CA . ALA A 1 69 ? 0.425 2.920 -10.341 1.00 90.06 69 ALA A CA 1
ATOM 566 C C . ALA A 1 69 ? 0.965 3.853 -9.248 1.00 90.06 69 ALA A C 1
ATOM 568 O O . ALA A 1 69 ? 1.192 3.398 -8.132 1.00 90.06 69 ALA A O 1
ATOM 569 N N . SER A 1 70 ? 1.084 5.158 -9.525 1.00 90.94 70 SER A N 1
ATOM 570 C CA . SER A 1 70 ? 1.408 6.149 -8.491 1.00 90.94 70 SER A CA 1
ATOM 571 C C . SER A 1 70 ? 0.357 6.162 -7.380 1.00 90.94 70 SER A C 1
ATOM 573 O O . SER A 1 70 ? 0.720 6.177 -6.211 1.00 90.94 70 SER A O 1
ATOM 575 N N . LYS A 1 71 ? -0.935 6.078 -7.727 1.00 92.94 71 LYS A N 1
ATOM 576 C CA . LYS A 1 71 ? -2.029 5.985 -6.746 1.00 92.94 71 LYS A CA 1
ATOM 577 C C . LYS A 1 71 ? -2.006 4.687 -5.942 1.00 92.94 71 LYS A C 1
ATOM 579 O O . LYS A 1 71 ? -2.279 4.715 -4.750 1.00 92.94 71 LYS A O 1
ATOM 584 N N . VAL A 1 72 ? -1.630 3.568 -6.558 1.00 92.62 72 VAL A N 1
ATOM 585 C CA . VAL A 1 72 ? -1.443 2.296 -5.839 1.00 92.62 72 VAL A CA 1
ATOM 586 C C . VAL A 1 72 ? -0.273 2.388 -4.848 1.00 92.62 72 VAL A C 1
ATOM 588 O O . VAL A 1 72 ? -0.381 1.887 -3.732 1.00 92.62 72 VAL A O 1
ATOM 591 N N . LEU A 1 73 ? 0.829 3.048 -5.222 1.00 91.75 73 LEU A N 1
ATOM 592 C CA . LEU A 1 73 ? 1.954 3.281 -4.310 1.00 91.75 73 LEU A CA 1
ATOM 593 C C . LEU A 1 73 ? 1.563 4.222 -3.159 1.00 91.75 73 LEU A C 1
ATOM 595 O O . LEU A 1 73 ? 1.885 3.937 -2.012 1.00 91.75 73 LEU A O 1
ATOM 599 N N . GLU A 1 74 ? 0.823 5.292 -3.455 1.00 93.00 74 GLU A N 1
ATOM 600 C CA . GLU A 1 74 ? 0.294 6.231 -2.458 1.00 93.00 74 GLU A CA 1
ATOM 601 C C . GLU A 1 74 ? -0.629 5.520 -1.455 1.00 93.00 74 GLU A C 1
ATOM 603 O O . GLU A 1 74 ? -0.487 5.698 -0.249 1.00 93.00 74 GLU A O 1
ATOM 608 N N . TYR A 1 75 ? -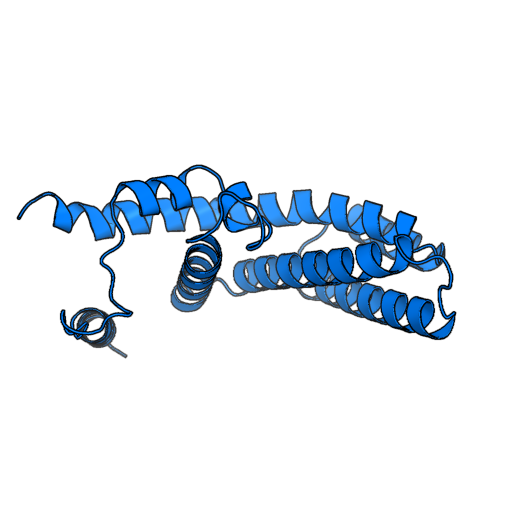1.515 4.645 -1.939 1.00 93.81 75 TYR A N 1
ATOM 609 C CA . TYR A 1 75 ? -2.345 3.798 -1.083 1.00 93.81 75 TYR A CA 1
ATOM 610 C C . TYR A 1 75 ? -1.506 2.922 -0.148 1.00 93.81 75 TYR A C 1
ATOM 612 O O . TYR A 1 75 ? -1.745 2.887 1.057 1.00 93.81 75 TYR A O 1
ATOM 620 N N . TRP A 1 76 ? -0.496 2.238 -0.694 1.00 91.88 76 TRP A N 1
ATOM 621 C CA . TRP A 1 76 ? 0.396 1.382 0.087 1.00 91.88 76 TRP A CA 1
ATOM 622 C C . TRP A 1 76 ? 1.099 2.157 1.213 1.00 91.88 76 TRP A C 1
ATOM 624 O O . TRP A 1 76 ? 1.225 1.662 2.334 1.00 91.88 76 TRP A O 1
ATOM 634 N N . GLU A 1 77 ? 1.556 3.378 0.926 1.00 90.38 77 GLU A N 1
ATOM 635 C CA . GLU A 1 77 ? 2.178 4.266 1.914 1.00 90.38 77 GLU A CA 1
ATOM 636 C C . GLU A 1 77 ? 1.193 4.672 3.016 1.00 90.38 77 GLU A C 1
ATOM 638 O O . GLU A 1 77 ? 1.531 4.552 4.194 1.00 90.38 77 GLU A O 1
ATOM 643 N N . GLN A 1 78 ? -0.028 5.073 2.649 1.00 92.50 78 GLN A N 1
ATOM 644 C CA . GLN A 1 78 ? -1.065 5.461 3.610 1.00 92.50 78 GLN A CA 1
ATOM 645 C C . GLN A 1 78 ? -1.442 4.314 4.557 1.00 92.50 78 GLN A C 1
ATOM 647 O O . GLN A 1 78 ? -1.526 4.517 5.766 1.00 92.50 78 GLN A O 1
ATOM 652 N N . VAL A 1 79 ? -1.618 3.097 4.034 1.00 92.31 79 VAL A N 1
ATOM 653 C CA . VAL A 1 79 ? -1.948 1.922 4.858 1.00 92.31 79 VAL A CA 1
ATOM 654 C C . VAL A 1 79 ? -0.818 1.574 5.826 1.00 92.31 79 VAL A C 1
ATOM 656 O O . VAL A 1 79 ? -1.076 1.258 6.985 1.00 92.31 79 VAL A O 1
ATOM 659 N N . ASN A 1 80 ? 0.439 1.635 5.382 1.00 89.62 80 ASN A N 1
ATOM 660 C CA . ASN A 1 80 ? 1.569 1.356 6.268 1.00 89.62 80 ASN A CA 1
ATOM 661 C C . ASN A 1 80 ? 1.701 2.391 7.385 1.00 89.62 80 ASN A C 1
ATOM 663 O O . ASN A 1 80 ? 2.009 2.019 8.515 1.00 89.62 80 ASN A O 1
ATOM 667 N N . GLU A 1 81 ? 1.465 3.667 7.088 1.00 89.50 81 GLU A N 1
ATOM 668 C CA . GLU A 1 81 ? 1.484 4.717 8.108 1.00 89.50 81 GLU A CA 1
ATOM 669 C C . GLU A 1 81 ? 0.345 4.537 9.119 1.00 89.50 81 GLU A C 1
ATOM 671 O O . GLU A 1 81 ? 0.549 4.630 10.333 1.00 89.50 81 GLU A O 1
ATOM 676 N N . TRP A 1 82 ? -0.840 4.171 8.631 1.00 92.56 82 TRP A N 1
ATOM 677 C CA . TRP A 1 82 ? -1.969 3.829 9.486 1.00 92.56 82 TRP A CA 1
ATOM 678 C C . TRP A 1 82 ? -1.666 2.616 10.381 1.00 92.56 82 TRP A C 1
ATOM 680 O O . TRP A 1 82 ? -1.925 2.657 11.583 1.00 92.56 82 TRP A O 1
ATOM 690 N N . ASN A 1 83 ? -1.038 1.565 9.840 1.00 90.25 83 ASN A N 1
ATOM 691 C CA . ASN A 1 83 ? -0.644 0.376 10.604 1.00 90.25 83 ASN A CA 1
ATOM 692 C C . ASN A 1 83 ? 0.355 0.706 11.720 1.00 90.25 83 ASN A C 1
ATOM 694 O O . ASN A 1 83 ? 0.187 0.218 12.835 1.00 90.25 83 ASN A O 1
ATOM 698 N N . LYS A 1 84 ? 1.346 1.569 11.459 1.00 87.69 84 LYS A N 1
ATOM 699 C CA . LYS A 1 84 ? 2.297 2.044 12.484 1.00 87.69 84 LYS A CA 1
ATOM 700 C C . LYS A 1 84 ? 1.585 2.761 13.623 1.00 87.69 84 LYS A C 1
ATOM 702 O O . LYS A 1 84 ? 1.873 2.525 14.796 1.00 87.69 84 LYS A O 1
ATOM 707 N N . THR A 1 85 ? 0.639 3.620 13.264 1.00 87.50 85 THR A N 1
ATOM 708 C CA . THR A 1 85 ? -0.181 4.355 14.223 1.00 87.50 85 THR A CA 1
ATOM 709 C C . THR A 1 85 ? -1.045 3.391 15.051 1.00 87.50 85 THR A C 1
ATOM 711 O O . THR A 1 85 ? -1.062 3.472 16.279 1.00 87.50 85 THR A O 1
ATOM 714 N N . ASN A 1 86 ? -1.676 2.402 14.413 1.00 87.38 86 ASN A N 1
ATOM 715 C CA . ASN A 1 86 ? -2.438 1.345 15.085 1.00 87.38 86 ASN A CA 1
ATOM 716 C C . ASN A 1 86 ? -1.567 0.475 16.021 1.00 87.38 86 ASN A C 1
ATOM 718 O O . ASN A 1 86 ? -1.972 0.168 17.144 1.00 87.38 86 ASN A O 1
ATOM 722 N N . ASP A 1 87 ? -0.350 0.114 15.609 1.00 86.44 87 ASP A N 1
ATOM 723 C CA . ASP A 1 87 ? 0.620 -0.622 16.437 1.00 86.44 87 ASP A CA 1
ATOM 724 C C . ASP A 1 87 ? 1.007 0.153 17.704 1.00 86.44 87 ASP A C 1
ATOM 726 O O . ASP A 1 87 ? 1.055 -0.411 18.803 1.00 86.44 87 ASP A O 1
ATOM 730 N N . ALA A 1 88 ? 1.221 1.464 17.577 1.00 83.81 88 ALA A N 1
ATOM 731 C CA . ALA A 1 88 ? 1.500 2.328 18.720 1.00 83.81 88 ALA A CA 1
ATOM 732 C C . ALA A 1 88 ? 0.320 2.375 19.711 1.00 83.81 88 ALA A C 1
ATOM 734 O O . ALA A 1 88 ? 0.531 2.365 20.928 1.00 83.81 88 ALA A O 1
ATOM 735 N N . TYR A 1 89 ? -0.920 2.360 19.210 1.00 78.44 89 TYR A N 1
ATOM 736 C CA . TYR A 1 89 ? -2.117 2.338 20.053 1.00 78.44 89 TYR A CA 1
ATOM 737 C C . TYR A 1 89 ? -2.325 1.002 20.763 1.00 78.44 89 TYR A C 1
ATOM 739 O O . TYR A 1 89 ? -2.546 0.986 21.972 1.00 78.44 89 TYR A O 1
ATOM 747 N N . THR A 1 90 ? -2.199 -0.120 20.054 1.00 72.69 90 THR A N 1
ATOM 748 C CA . THR A 1 90 ? -2.371 -1.460 20.651 1.00 72.69 90 THR A CA 1
ATOM 749 C C . THR A 1 90 ? -1.303 -1.795 21.698 1.00 72.69 90 THR A C 1
ATOM 751 O O . THR A 1 90 ? -1.540 -2.616 22.583 1.00 72.69 90 THR A O 1
ATOM 754 N N . SER A 1 91 ? -0.151 -1.121 21.649 1.00 73.38 91 SER A N 1
ATOM 755 C CA . SER A 1 91 ? 0.958 -1.312 22.591 1.00 73.38 91 SER A CA 1
ATOM 756 C C . SER A 1 91 ? 0.840 -0.498 23.890 1.00 73.38 91 SER A C 1
ATOM 758 O O . SER A 1 91 ? 1.644 -0.699 24.803 1.00 73.38 91 SER A O 1
ATOM 760 N N . THR A 1 92 ? -0.128 0.423 24.010 1.00 68.75 92 THR A N 1
ATOM 761 C CA . THR A 1 92 ? -0.291 1.279 25.201 1.00 68.75 92 THR A CA 1
ATOM 762 C C . THR A 1 92 ? -1.566 0.933 25.991 1.00 68.75 92 THR A C 1
ATOM 764 O O . THR A 1 92 ? -2.651 0.877 25.425 1.00 68.75 92 THR A O 1
ATOM 767 N N . PRO A 1 93 ? -1.489 0.715 27.321 1.00 57.38 93 PRO A N 1
ATOM 768 C CA . PRO A 1 93 ? -2.604 0.175 28.116 1.00 57.38 93 PRO A CA 1
ATOM 769 C C . PRO A 1 93 ? -3.735 1.175 28.437 1.00 57.38 93 PRO A C 1
ATOM 771 O O . PRO A 1 93 ? -4.663 0.831 29.163 1.00 57.38 93 PRO A O 1
ATOM 774 N N . SER A 1 94 ? -3.678 2.406 27.925 1.00 62.66 94 SER A N 1
ATOM 775 C CA . SER A 1 94 ? -4.677 3.460 28.149 1.00 62.66 94 SER A CA 1
ATOM 776 C C . SER A 1 94 ? -5.052 4.082 26.810 1.00 62.66 94 SER A C 1
ATOM 778 O O . SER A 1 94 ? -4.555 5.151 26.452 1.00 62.66 94 SER A O 1
ATOM 780 N N . VAL A 1 95 ? -5.900 3.396 26.048 1.00 65.31 95 VAL A N 1
ATOM 781 C CA . VAL A 1 95 ? -6.335 3.887 24.741 1.00 65.31 95 VAL A CA 1
ATOM 782 C C . VAL A 1 95 ? -7.448 4.918 24.938 1.00 65.31 95 VAL A C 1
ATOM 784 O O . VAL A 1 95 ? -8.526 4.598 25.433 1.00 65.31 95 VAL A O 1
ATOM 787 N N . ASP A 1 96 ? -7.166 6.169 24.576 1.00 79.06 96 ASP A N 1
ATOM 788 C CA . ASP A 1 96 ? -8.154 7.249 24.526 1.00 79.06 96 ASP A CA 1
ATOM 789 C C . ASP A 1 96 ? -9.193 6.939 23.430 1.00 79.06 96 ASP A C 1
ATOM 791 O O . ASP A 1 96 ? -8.842 6.703 22.273 1.00 79.06 96 ASP A O 1
ATOM 795 N N . GLU A 1 97 ? -10.482 6.947 23.772 1.00 80.88 97 GLU A N 1
ATOM 796 C CA . GLU A 1 97 ? -11.596 6.716 22.839 1.00 80.88 97 GLU A CA 1
ATOM 797 C C . GLU A 1 97 ? -11.571 7.711 21.662 1.00 80.88 97 GLU A C 1
ATOM 799 O O . GLU A 1 97 ? -11.907 7.377 20.517 1.00 80.88 97 GLU A O 1
ATOM 804 N N . LYS A 1 98 ? -11.069 8.927 21.912 1.00 84.06 98 LYS A N 1
ATOM 805 C CA . LYS A 1 98 ? -10.844 9.935 20.873 1.00 84.06 98 LYS A CA 1
ATOM 806 C C . LYS A 1 98 ? -9.761 9.507 19.881 1.00 84.06 98 LYS A C 1
ATOM 808 O O . LYS A 1 98 ? -9.884 9.782 18.689 1.00 84.06 98 LYS A O 1
ATOM 813 N N . ALA A 1 99 ? -8.722 8.821 20.349 1.00 82.94 99 ALA A N 1
ATOM 814 C CA . ALA A 1 99 ? -7.649 8.325 19.497 1.00 82.94 99 ALA A CA 1
ATOM 815 C C . ALA A 1 99 ? -8.130 7.189 18.582 1.00 82.94 99 ALA A C 1
ATOM 817 O O . ALA A 1 99 ? -7.838 7.214 17.389 1.00 82.94 99 ALA A O 1
ATOM 818 N N . ILE A 1 100 ? -8.950 6.265 19.099 1.00 83.88 100 ILE A N 1
ATOM 819 C CA . ILE A 1 100 ? -9.592 5.217 18.280 1.00 83.88 100 ILE A CA 1
ATOM 820 C C . ILE A 1 100 ? -10.491 5.853 17.219 1.00 83.88 100 ILE A C 1
ATOM 822 O O . ILE A 1 100 ? -10.439 5.478 16.051 1.00 83.88 100 ILE A O 1
ATOM 826 N N . THR A 1 101 ? -11.288 6.854 17.602 1.00 87.00 101 THR A N 1
ATOM 827 C CA . THR A 1 101 ? -12.175 7.555 16.663 1.00 87.00 101 THR A CA 1
ATOM 828 C C . THR A 1 101 ? -11.386 8.217 15.530 1.00 87.00 101 THR A C 1
ATOM 830 O O . THR A 1 101 ? -11.768 8.095 14.364 1.00 87.00 101 THR A O 1
ATOM 833 N N . ASN A 1 102 ? -10.264 8.872 15.849 1.00 89.19 102 ASN A N 1
ATOM 834 C CA . ASN A 1 102 ? -9.381 9.469 14.846 1.00 89.19 102 ASN A CA 1
ATOM 835 C C . ASN A 1 102 ? -8.772 8.400 13.928 1.00 89.19 102 ASN A C 1
ATOM 837 O O . ASN A 1 102 ? -8.886 8.523 12.709 1.00 89.19 102 ASN A O 1
ATOM 841 N N . LEU A 1 103 ? -8.235 7.317 14.497 1.00 89.69 103 LEU A N 1
ATOM 842 C CA . LEU A 1 103 ? -7.664 6.195 13.748 1.00 89.69 103 LEU A CA 1
ATOM 843 C C . LEU A 1 103 ? -8.681 5.589 12.767 1.00 89.69 103 LEU A C 1
ATOM 845 O O . LEU A 1 103 ? -8.377 5.355 11.598 1.00 89.69 103 LEU A O 1
ATOM 849 N N . MET A 1 104 ? -9.919 5.377 13.211 1.00 92.12 104 MET A N 1
ATOM 850 C CA . MET A 1 104 ? -10.990 4.850 12.359 1.00 92.12 104 MET A CA 1
ATOM 851 C C . MET A 1 104 ? -11.425 5.855 11.280 1.00 92.12 104 MET A C 1
ATOM 853 O O . MET A 1 104 ? -11.830 5.457 10.186 1.00 92.12 104 MET A O 1
ATOM 857 N N . SER A 1 105 ? -11.332 7.163 11.550 1.00 92.75 105 SER A N 1
ATOM 858 C CA . SER A 1 105 ? -11.585 8.202 10.541 1.00 92.75 105 SER A CA 1
ATOM 859 C C . SER A 1 105 ? -10.521 8.213 9.437 1.00 92.75 105 SER A C 1
ATOM 861 O O . SER A 1 105 ? -10.853 8.359 8.256 1.00 92.75 105 SER A O 1
ATOM 863 N N . GLU A 1 106 ? -9.260 7.973 9.801 1.00 93.31 106 GLU A N 1
ATOM 864 C CA . GLU A 1 106 ? -8.156 7.834 8.852 1.00 93.31 106 GLU A CA 1
ATOM 865 C C . GLU A 1 106 ? -8.352 6.589 7.985 1.00 93.31 106 GLU A C 1
ATOM 867 O O . GLU A 1 106 ? -8.327 6.695 6.759 1.00 93.31 106 GLU A O 1
ATOM 872 N N . ALA A 1 107 ? -8.680 5.441 8.591 1.00 93.31 107 ALA A N 1
ATOM 873 C CA . ALA A 1 107 ? -8.991 4.215 7.852 1.00 93.31 107 ALA A CA 1
ATOM 874 C C . ALA A 1 107 ? -10.125 4.416 6.835 1.00 93.31 107 ALA A C 1
ATOM 876 O O . ALA A 1 107 ? -10.034 3.954 5.697 1.00 93.31 107 ALA A O 1
ATOM 877 N N . ARG A 1 108 ? -11.183 5.148 7.211 1.00 94.00 108 ARG A N 1
ATOM 878 C CA . ARG A 1 108 ? -12.290 5.468 6.297 1.00 94.00 108 ARG A CA 1
ATOM 879 C C . ARG A 1 108 ? -11.821 6.292 5.100 1.00 94.00 108 ARG A C 1
ATOM 881 O O . ARG A 1 108 ? -12.232 6.013 3.978 1.00 94.00 108 ARG A O 1
ATOM 888 N N . THR A 1 109 ? -10.947 7.268 5.331 1.00 95.62 109 THR A N 1
ATOM 889 C CA . THR A 1 109 ? -10.374 8.103 4.264 1.00 95.62 109 THR A CA 1
ATOM 890 C C . THR A 1 109 ? -9.530 7.264 3.303 1.00 95.62 109 THR A C 1
ATOM 892 O O . THR A 1 109 ? -9.656 7.402 2.088 1.00 95.62 109 THR A O 1
ATOM 895 N N . ILE A 1 110 ? -8.727 6.342 3.839 1.00 94.69 110 ILE A N 1
ATOM 896 C CA . ILE A 1 110 ? -7.890 5.419 3.058 1.00 94.69 110 ILE A CA 1
ATOM 897 C C . ILE A 1 110 ? -8.750 4.486 2.194 1.00 94.69 110 ILE A C 1
ATOM 899 O O . ILE A 1 110 ? -8.474 4.295 1.009 1.00 94.69 110 ILE A O 1
ATOM 903 N N . ILE A 1 111 ? -9.819 3.924 2.761 1.00 92.81 111 ILE A N 1
ATOM 904 C CA . ILE A 1 111 ? -10.728 3.022 2.040 1.00 92.81 111 ILE A CA 1
ATOM 905 C C . ILE A 1 111 ? -11.509 3.777 0.962 1.00 92.81 111 ILE A C 1
ATOM 907 O O . ILE A 1 111 ? -11.638 3.285 -0.161 1.00 92.81 111 ILE A O 1
ATOM 911 N N . GLN A 1 112 ? -11.960 4.999 1.252 1.00 93.19 112 GLN A N 1
ATOM 912 C CA . GLN A 1 112 ? -12.587 5.851 0.246 1.00 93.19 112 GLN A CA 1
ATOM 913 C C . GLN A 1 112 ? -11.617 6.148 -0.904 1.00 93.19 112 GLN A C 1
ATOM 915 O O . GLN A 1 112 ? -11.964 5.937 -2.068 1.00 93.19 112 GLN A O 1
ATOM 920 N N . PHE A 1 113 ? -10.378 6.540 -0.593 1.00 93.75 113 PHE A N 1
ATOM 921 C CA . PHE A 1 113 ? -9.337 6.742 -1.598 1.00 93.75 113 PHE A CA 1
ATOM 922 C C . PHE A 1 113 ? -9.150 5.499 -2.475 1.00 93.75 113 PHE A C 1
ATOM 924 O O . PHE A 1 113 ? -9.092 5.620 -3.702 1.00 93.75 113 PHE A O 1
ATOM 931 N N . ALA A 1 114 ? -9.097 4.312 -1.862 1.00 91.75 114 ALA A N 1
ATOM 932 C CA . ALA A 1 114 ? -8.968 3.047 -2.574 1.00 91.75 114 ALA A CA 1
ATOM 933 C C . ALA A 1 114 ? -10.128 2.811 -3.546 1.00 91.75 114 ALA A C 1
ATOM 935 O O . ALA A 1 114 ? -9.891 2.479 -4.705 1.00 91.75 114 ALA A O 1
ATOM 936 N N . SER A 1 115 ? -11.364 3.038 -3.099 1.00 90.38 115 SER A N 1
ATOM 937 C CA . SER A 1 115 ? -12.567 2.849 -3.917 1.00 90.38 115 SER A CA 1
ATOM 938 C C . SER A 1 115 ? -12.624 3.773 -5.141 1.00 90.38 115 SER A C 1
ATOM 940 O O . SER A 1 115 ? -13.099 3.371 -6.201 1.00 90.38 115 SER A O 1
ATOM 942 N N . GLU A 1 116 ? -12.103 4.996 -5.018 1.00 90.69 116 GLU A N 1
ATOM 943 C CA . GLU A 1 116 ? -12.144 6.009 -6.077 1.00 90.69 116 GLU A CA 1
ATOM 944 C C . GLU A 1 116 ? -10.970 5.888 -7.061 1.00 90.69 116 GLU A C 1
ATOM 946 O O . GLU A 1 116 ? -11.104 6.222 -8.240 1.00 90.69 116 GLU A O 1
ATOM 951 N N . ASN A 1 117 ? -9.805 5.435 -6.586 1.00 89.25 117 ASN A N 1
ATOM 952 C CA . ASN A 1 117 ? -8.547 5.521 -7.337 1.00 89.25 117 ASN A CA 1
ATOM 953 C C . ASN A 1 117 ? -7.973 4.162 -7.752 1.00 89.25 117 ASN A C 1
ATOM 955 O O . ASN A 1 117 ? -7.135 4.104 -8.661 1.00 89.25 117 ASN A O 1
ATOM 959 N N . LEU A 1 118 ? -8.381 3.071 -7.102 1.00 88.12 118 LEU A N 1
ATOM 960 C CA . LEU A 1 118 ? -7.858 1.729 -7.350 1.00 88.12 118 LEU A CA 1
ATOM 961 C C . LEU A 1 118 ? -8.944 0.860 -7.981 1.00 88.12 118 LEU A C 1
ATOM 963 O O . LEU A 1 118 ? -10.098 0.890 -7.575 1.00 88.12 118 LEU A O 1
ATOM 967 N N . ASN A 1 119 ? -8.576 0.011 -8.946 1.00 85.00 119 ASN A N 1
ATOM 968 C CA . ASN A 1 119 ? -9.517 -0.997 -9.451 1.00 85.00 119 ASN A CA 1
ATOM 969 C C . ASN A 1 119 ? -9.478 -2.240 -8.562 1.00 85.00 119 ASN A C 1
ATOM 971 O O . ASN A 1 119 ? -9.098 -3.323 -9.015 1.00 85.00 119 ASN A O 1
ATOM 975 N N . PHE A 1 120 ? -9.825 -2.073 -7.295 1.00 85.94 120 PHE A N 1
ATOM 976 C CA . PHE A 1 120 ? -10.138 -3.214 -6.453 1.00 85.94 120 PHE A CA 1
ATOM 977 C C . PHE A 1 120 ? -11.438 -3.868 -6.915 1.00 85.94 120 PHE A C 1
ATOM 979 O O . PHE A 1 120 ? -12.280 -3.256 -7.576 1.00 85.94 120 PHE A O 1
ATOM 986 N N . THR A 1 121 ? -11.567 -5.159 -6.624 1.00 86.38 121 THR A N 1
ATOM 987 C CA . THR A 1 121 ? -12.794 -5.892 -6.948 1.00 86.38 121 THR A CA 1
ATOM 988 C C . THR A 1 121 ? -13.913 -5.489 -5.987 1.00 86.38 121 THR A C 1
ATOM 990 O O . THR A 1 12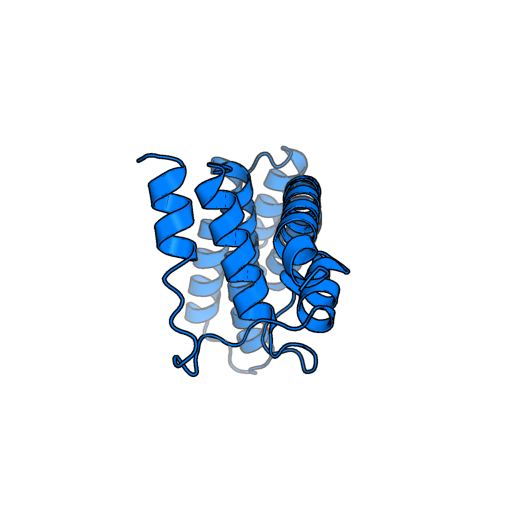1 ? -13.639 -5.065 -4.864 1.00 86.38 121 THR A O 1
ATOM 993 N N . CYS A 1 122 ? -15.177 -5.659 -6.389 1.00 86.44 122 CYS A N 1
ATOM 994 C CA . CYS A 1 122 ? -16.318 -5.394 -5.503 1.00 86.44 122 CYS A CA 1
ATOM 995 C C . CYS A 1 122 ? -16.198 -6.163 -4.180 1.00 86.44 122 CYS A C 1
ATOM 997 O O . CYS A 1 122 ? -16.362 -5.569 -3.125 1.00 86.44 122 CYS A O 1
ATOM 999 N N . ALA A 1 123 ? -15.788 -7.436 -4.232 1.00 88.38 123 ALA A N 1
ATOM 1000 C CA . ALA A 1 123 ? -15.575 -8.264 -3.043 1.00 88.38 123 ALA A CA 1
ATOM 1001 C C . ALA A 1 123 ? -14.532 -7.676 -2.077 1.00 88.38 123 ALA A C 1
ATOM 1003 O O . ALA A 1 123 ? -14.627 -7.841 -0.865 1.00 88.38 123 ALA A O 1
ATOM 1004 N N . GLN A 1 124 ? -13.527 -6.981 -2.605 1.00 88.00 124 GLN A N 1
ATOM 1005 C CA . GLN A 1 124 ? -12.450 -6.402 -1.812 1.00 88.00 124 GLN A CA 1
ATOM 1006 C C . GLN A 1 124 ? -12.857 -5.067 -1.177 1.00 88.00 124 GLN A C 1
ATOM 1008 O O . GLN A 1 124 ? -12.509 -4.808 -0.028 1.00 88.00 124 GLN A O 1
ATOM 1013 N N . ILE A 1 125 ? -13.642 -4.251 -1.889 1.00 89.69 125 ILE A N 1
ATOM 1014 C CA . ILE A 1 125 ? -14.268 -3.053 -1.314 1.00 89.69 125 ILE A CA 1
ATOM 1015 C C . ILE A 1 125 ? -15.279 -3.447 -0.233 1.00 89.69 125 ILE A C 1
ATOM 1017 O O . ILE A 1 125 ? -15.226 -2.901 0.864 1.00 89.69 125 ILE A O 1
ATOM 1021 N N . GLU A 1 126 ? -16.117 -4.455 -0.485 1.00 90.94 126 GLU A N 1
ATOM 1022 C CA . GLU A 1 126 ? -17.050 -4.994 0.514 1.00 90.94 126 GLU A CA 1
ATOM 1023 C C . GLU A 1 126 ? -16.316 -5.493 1.764 1.00 90.94 126 GLU A C 1
ATOM 1025 O O . GLU A 1 126 ? -16.748 -5.233 2.884 1.00 90.94 126 GLU A O 1
ATOM 1030 N N . LEU A 1 127 ? -15.178 -6.176 1.600 1.00 92.38 127 LEU A N 1
ATOM 1031 C CA . LEU A 1 127 ? -14.350 -6.624 2.721 1.00 92.38 127 LEU A CA 1
ATOM 1032 C C . LEU A 1 127 ? -13.856 -5.440 3.570 1.00 92.38 127 LEU A C 1
ATOM 1034 O O . LEU A 1 127 ? -13.944 -5.490 4.798 1.00 92.38 127 LEU A O 1
ATOM 1038 N N . LEU A 1 128 ? -13.372 -4.372 2.930 1.00 91.56 128 LEU A N 1
ATOM 1039 C CA . LEU A 1 128 ? -12.896 -3.161 3.606 1.00 91.56 128 LEU A CA 1
ATOM 1040 C C . LEU A 1 128 ? -14.035 -2.411 4.319 1.00 91.56 128 LEU A C 1
ATOM 1042 O O . LEU A 1 128 ? -13.884 -1.996 5.469 1.00 91.56 128 LEU A O 1
ATOM 1046 N N . GLU A 1 129 ? -15.190 -2.270 3.672 1.00 91.44 129 GLU A N 1
ATOM 1047 C CA . GLU A 1 129 ? -16.363 -1.610 4.253 1.00 91.44 129 GLU A CA 1
ATOM 1048 C C . GLU A 1 129 ? -16.948 -2.398 5.430 1.00 91.44 129 GLU A C 1
ATOM 1050 O O . GLU A 1 129 ? -17.267 -1.810 6.465 1.00 91.44 129 GLU A O 1
ATOM 1055 N N . ASN A 1 130 ? -17.026 -3.726 5.324 1.00 92.38 130 ASN A N 1
ATOM 1056 C CA . ASN A 1 130 ? -17.475 -4.589 6.418 1.00 92.38 130 ASN A CA 1
ATOM 1057 C C . ASN A 1 130 ? -16.547 -4.482 7.636 1.00 92.38 130 ASN A C 1
ATOM 1059 O O . ASN A 1 130 ? -17.019 -4.440 8.774 1.00 92.38 130 ASN A O 1
ATOM 1063 N N . ALA A 1 131 ? -15.233 -4.371 7.414 1.00 91.94 131 ALA A N 1
ATOM 1064 C CA . ALA A 1 131 ? -14.273 -4.160 8.494 1.00 91.94 131 ALA A CA 1
ATOM 1065 C C . ALA A 1 131 ? -14.462 -2.796 9.185 1.00 91.94 131 ALA A C 1
ATOM 1067 O O . ALA A 1 131 ? -14.387 -2.713 10.411 1.00 91.94 131 ALA A O 1
ATOM 1068 N N . LEU A 1 132 ? -14.784 -1.735 8.431 1.00 91.06 132 LEU A N 1
ATOM 1069 C CA . LEU A 1 132 ? -15.137 -0.433 9.011 1.00 91.06 132 LEU A CA 1
ATOM 1070 C C . LEU A 1 132 ? -16.431 -0.487 9.831 1.00 91.06 132 LEU A C 1
ATOM 1072 O O . LEU A 1 132 ? -16.515 0.162 10.873 1.00 91.06 132 LEU A O 1
ATOM 1076 N N . GLN A 1 133 ? -17.433 -1.245 9.379 1.00 90.38 133 GLN A N 1
ATOM 1077 C CA . GLN A 1 133 ? -18.706 -1.400 10.094 1.00 90.38 133 GLN A CA 1
ATOM 1078 C C . GLN A 1 133 ? -18.548 -2.144 11.423 1.00 90.38 133 GLN A C 1
ATOM 1080 O O . GLN A 1 133 ? -19.258 -1.833 12.378 1.00 90.38 133 GLN A O 1
ATOM 1085 N N . ALA A 1 134 ? -17.598 -3.080 11.507 1.00 88.44 134 ALA A N 1
ATOM 1086 C CA . ALA A 1 134 ? -17.269 -3.777 12.750 1.00 88.44 134 ALA A CA 1
ATOM 1087 C C . ALA A 1 134 ? -16.684 -2.844 13.831 1.00 88.44 134 ALA A C 1
ATOM 1089 O O . ALA A 1 134 ? -16.679 -3.209 15.004 1.00 88.44 134 ALA A O 1
ATOM 1090 N N . ASN A 1 135 ? -16.219 -1.645 13.446 1.00 86.00 135 ASN A N 1
ATOM 1091 C CA . ASN A 1 135 ? -15.602 -0.639 14.317 1.00 86.00 135 ASN A CA 1
ATOM 1092 C C . ASN A 1 135 ? -14.471 -1.196 15.205 1.00 86.00 135 ASN A C 1
ATOM 1094 O O . ASN A 1 135 ? -14.273 -0.758 16.337 1.00 86.00 135 ASN A O 1
ATOM 1098 N N . ASP A 1 136 ? -13.740 -2.176 14.675 1.00 87.94 136 ASP A N 1
ATOM 1099 C CA . ASP A 1 136 ? -12.634 -2.847 15.344 1.00 87.94 136 ASP A CA 1
ATOM 1100 C C . ASP A 1 136 ? -11.325 -2.578 14.577 1.00 87.94 136 ASP A C 1
ATOM 1102 O O . ASP A 1 136 ? -11.178 -3.048 13.441 1.00 87.94 136 ASP A O 1
ATOM 1106 N N . PRO A 1 137 ? -10.357 -1.850 15.169 1.00 88.31 137 PRO A N 1
ATOM 1107 C CA . PRO A 1 137 ? -9.075 -1.560 14.530 1.00 88.31 137 PRO A CA 1
ATOM 1108 C C . PRO A 1 137 ? -8.298 -2.810 14.103 1.00 88.31 137 PRO A C 1
ATOM 1110 O O . PRO A 1 137 ? -7.603 -2.779 13.088 1.00 88.31 137 PRO A O 1
ATOM 1113 N N . ALA A 1 138 ? -8.423 -3.927 14.830 1.00 89.00 138 ALA A N 1
ATOM 1114 C CA . ALA A 1 138 ? -7.752 -5.173 14.457 1.00 89.00 138 ALA A CA 1
ATOM 1115 C C . ALA A 1 138 ? -8.351 -5.774 13.174 1.00 89.00 138 ALA A C 1
ATOM 1117 O O . ALA A 1 138 ? -7.613 -6.166 12.267 1.00 89.00 138 ALA A O 1
ATOM 1118 N N . SER A 1 139 ? -9.680 -5.782 13.062 1.00 90.56 139 SER A N 1
ATOM 1119 C CA . SER A 1 139 ? -10.390 -6.199 11.847 1.00 90.56 139 SER A CA 1
ATOM 1120 C C . SER A 1 139 ? -10.064 -5.303 10.648 1.00 90.56 139 SER A C 1
ATOM 1122 O O . SER A 1 139 ? -9.787 -5.809 9.559 1.00 90.56 139 SER A O 1
ATOM 1124 N N . VAL A 1 140 ? -10.032 -3.978 10.843 1.00 92.25 140 VAL A N 1
ATOM 1125 C CA . VAL A 1 140 ? -9.637 -3.016 9.796 1.00 92.25 140 VAL A CA 1
ATOM 1126 C C . VAL A 1 140 ? -8.202 -3.256 9.343 1.00 92.25 140 VAL A C 1
ATOM 1128 O O . VAL A 1 140 ? -7.946 -3.305 8.141 1.00 92.25 140 VAL A O 1
ATOM 1131 N N . ARG A 1 141 ? -7.275 -3.481 10.278 1.00 92.12 141 ARG A N 1
ATOM 1132 C CA . ARG A 1 141 ? -5.888 -3.825 9.952 1.00 92.12 141 ARG A CA 1
ATOM 1133 C C . ARG A 1 141 ? -5.808 -5.068 9.074 1.00 92.12 141 ARG A C 1
ATOM 1135 O O . ARG A 1 141 ? -5.185 -5.016 8.020 1.00 92.12 141 ARG A O 1
ATOM 1142 N N . ALA A 1 142 ? -6.453 -6.163 9.474 1.00 91.19 142 ALA A N 1
ATOM 1143 C CA . ALA A 1 142 ? -6.417 -7.415 8.718 1.00 91.19 142 ALA A CA 1
ATOM 1144 C C . ALA A 1 142 ? -6.979 -7.244 7.293 1.00 91.19 142 ALA A C 1
ATOM 1146 O O . ALA A 1 142 ? -6.438 -7.780 6.320 1.00 91.19 142 ALA A O 1
ATOM 1147 N N . ALA A 1 143 ? -8.043 -6.450 7.156 1.00 92.75 143 ALA A N 1
ATOM 1148 C CA . ALA A 1 143 ? -8.632 -6.106 5.869 1.00 92.75 143 ALA A CA 1
ATOM 1149 C C . ALA A 1 143 ? -7.679 -5.280 4.988 1.00 92.75 143 ALA A C 1
ATOM 1151 O O . ALA A 1 143 ? -7.472 -5.600 3.813 1.00 92.75 143 ALA A O 1
ATOM 1152 N N . LEU A 1 144 ? -7.044 -4.257 5.564 1.00 92.81 144 LEU A N 1
ATOM 1153 C CA . LEU A 1 144 ? -6.062 -3.430 4.870 1.00 92.81 144 LEU A CA 1
ATOM 1154 C C . LEU A 1 144 ? -4.819 -4.239 4.471 1.00 92.81 144 LEU A C 1
ATOM 1156 O O . LEU A 1 144 ? -4.395 -4.156 3.321 1.00 92.81 144 LEU A O 1
ATOM 1160 N N . GLU A 1 145 ? -4.285 -5.090 5.346 1.00 91.06 145 GLU A N 1
ATOM 1161 C CA . GLU A 1 145 ? -3.157 -5.985 5.039 1.00 91.06 145 GLU A CA 1
ATOM 1162 C C . GLU A 1 145 ? -3.480 -6.958 3.896 1.00 91.06 145 GLU A C 1
ATOM 1164 O O . GLU A 1 145 ? -2.652 -7.186 3.009 1.00 91.06 145 GLU A O 1
ATOM 1169 N N . THR A 1 146 ? -4.709 -7.476 3.854 1.00 90.44 146 THR A N 1
ATOM 1170 C CA . THR A 1 146 ? -5.176 -8.295 2.726 1.00 90.44 146 THR A CA 1
ATOM 1171 C C . THR A 1 146 ? -5.155 -7.479 1.433 1.00 90.44 146 THR A C 1
ATOM 1173 O O . THR A 1 146 ? -4.575 -7.910 0.437 1.00 90.44 146 THR A O 1
ATOM 1176 N N . SER A 1 147 ? -5.696 -6.258 1.464 1.00 91.38 147 SER A N 1
ATOM 1177 C CA . SER A 1 147 ? -5.739 -5.380 0.288 1.00 91.38 147 SER A CA 1
ATOM 1178 C C . SER A 1 147 ? -4.358 -4.930 -0.205 1.00 91.38 147 SER A C 1
ATOM 1180 O O . SER A 1 147 ? -4.173 -4.686 -1.400 1.00 91.38 147 SER A O 1
ATOM 1182 N N . LEU A 1 148 ? -3.366 -4.857 0.691 1.00 90.31 148 LEU A N 1
ATOM 1183 C CA . LEU A 1 148 ? -1.986 -4.577 0.314 1.00 90.31 148 LEU A CA 1
ATOM 1184 C C . LEU A 1 148 ? -1.457 -5.658 -0.625 1.00 90.31 148 LEU A C 1
ATOM 1186 O O . LEU A 1 148 ? -0.826 -5.330 -1.626 1.00 90.31 148 LEU A O 1
ATOM 1190 N N . THR A 1 149 ? -1.763 -6.931 -0.374 1.00 88.81 149 THR A N 1
ATOM 1191 C CA . THR A 1 149 ? -1.327 -8.028 -1.254 1.00 88.81 149 THR A CA 1
ATOM 1192 C C . THR A 1 149 ? -1.746 -7.773 -2.703 1.00 88.81 149 THR A C 1
ATOM 1194 O O . THR A 1 149 ? -0.906 -7.834 -3.603 1.00 88.81 149 THR A O 1
ATOM 1197 N N . ASP A 1 150 ? -2.991 -7.359 -2.926 1.00 86.62 150 ASP A N 1
ATOM 1198 C CA . ASP A 1 150 ? -3.494 -7.027 -4.261 1.00 86.62 150 ASP A CA 1
ATOM 1199 C C . ASP A 1 150 ? -2.885 -5.731 -4.817 1.00 86.62 150 ASP A C 1
ATOM 1201 O O . ASP A 1 150 ? -2.516 -5.665 -5.992 1.00 86.62 150 ASP A O 1
ATOM 1205 N N . ALA A 1 151 ? -2.703 -4.702 -3.982 1.00 87.88 151 ALA A N 1
ATOM 1206 C CA . ALA A 1 151 ? -2.013 -3.471 -4.374 1.00 87.88 151 ALA A CA 1
ATOM 1207 C C . ALA A 1 151 ? -0.582 -3.752 -4.871 1.00 87.88 151 ALA A C 1
ATOM 1209 O O . ALA A 1 151 ? -0.135 -3.200 -5.878 1.00 87.88 151 ALA A O 1
ATOM 1210 N N . LYS A 1 152 ? 0.132 -4.673 -4.222 1.00 89.00 152 LYS A N 1
ATOM 1211 C CA . LYS A 1 152 ? 1.458 -5.117 -4.662 1.00 89.00 152 LYS A CA 1
ATOM 1212 C C . LYS A 1 152 ? 1.405 -5.832 -6.008 1.00 89.00 152 LYS A C 1
ATOM 1214 O O . LYS A 1 152 ? 2.249 -5.543 -6.857 1.00 89.00 152 LYS A O 1
ATOM 1219 N N . GLU A 1 153 ? 0.432 -6.714 -6.238 1.00 88.75 153 GLU A N 1
ATOM 1220 C CA . GLU A 1 153 ? 0.252 -7.352 -7.552 1.00 88.75 153 GLU A CA 1
ATOM 1221 C C . GLU A 1 153 ? 0.016 -6.312 -8.660 1.00 88.75 153 GLU A C 1
ATOM 1223 O O . GLU A 1 153 ? 0.586 -6.426 -9.747 1.00 88.75 153 GLU A O 1
ATOM 1228 N N . LEU A 1 154 ? -0.729 -5.240 -8.371 1.00 88.69 154 LEU A N 1
ATOM 1229 C CA . LEU A 1 154 ? -0.946 -4.133 -9.312 1.00 88.69 154 LEU A CA 1
ATOM 1230 C C . LEU A 1 154 ? 0.335 -3.333 -9.622 1.00 88.69 154 LEU A C 1
ATOM 1232 O O . LEU A 1 154 ? 0.456 -2.773 -10.715 1.00 88.69 154 LEU A O 1
ATOM 1236 N N . LEU A 1 155 ? 1.298 -3.280 -8.696 1.00 90.50 155 LEU A N 1
ATOM 1237 C CA . LEU A 1 155 ? 2.581 -2.590 -8.889 1.00 90.50 155 LEU A CA 1
ATOM 1238 C C . LEU A 1 155 ? 3.628 -3.436 -9.623 1.00 90.50 155 LEU A C 1
ATOM 1240 O O . LEU A 1 155 ? 4.516 -2.860 -10.260 1.00 90.50 155 LEU A O 1
ATOM 1244 N N . LYS A 1 156 ? 3.537 -4.773 -9.575 1.00 89.94 156 LYS A N 1
ATOM 1245 C CA . LYS A 1 156 ? 4.549 -5.683 -10.150 1.00 89.94 156 LYS A CA 1
ATOM 1246 C C . LYS A 1 156 ? 4.931 -5.370 -11.601 1.00 89.94 156 LYS A C 1
ATOM 1248 O O . LYS A 1 156 ? 6.130 -5.253 -11.851 1.00 89.94 156 LYS A O 1
ATOM 1253 N N . PRO A 1 157 ? 3.994 -5.151 -12.547 1.00 90.38 157 PRO A N 1
ATOM 1254 C CA . PRO A 1 157 ? 4.369 -4.874 -13.935 1.00 90.38 157 PRO A CA 1
ATOM 1255 C C . PRO A 1 157 ? 5.207 -3.597 -14.078 1.00 90.38 157 PRO A C 1
ATOM 1257 O O . PRO A 1 157 ? 6.163 -3.545 -14.852 1.00 90.38 157 PRO A O 1
ATOM 1260 N N . GLN A 1 158 ? 4.879 -2.562 -13.298 1.00 91.56 158 GLN A N 1
ATOM 1261 C CA . GLN A 1 158 ? 5.616 -1.297 -13.339 1.00 91.56 158 GLN A CA 1
ATOM 1262 C C . GLN A 1 158 ? 6.958 -1.406 -12.631 1.00 91.56 158 GLN A C 1
ATOM 1264 O O . GLN A 1 158 ? 7.946 -0.829 -13.083 1.00 91.56 158 GLN A O 1
ATOM 1269 N N . TYR A 1 159 ? 7.016 -2.190 -11.558 1.00 88.12 159 TYR A N 1
ATOM 1270 C CA . TYR A 1 159 ? 8.264 -2.517 -10.891 1.00 88.12 159 TYR A CA 1
ATOM 1271 C C . TYR A 1 159 ? 9.213 -3.290 -11.819 1.00 88.12 159 TYR A C 1
ATOM 1273 O O . TYR A 1 159 ? 10.391 -2.958 -11.902 1.00 88.12 159 TYR A O 1
ATOM 1281 N N . GLU A 1 160 ? 8.728 -4.255 -12.602 1.00 88.12 160 GLU A N 1
ATOM 1282 C CA . GLU A 1 160 ? 9.549 -4.955 -13.601 1.00 88.12 160 GLU A CA 1
ATOM 1283 C C . GLU A 1 160 ? 10.096 -4.011 -14.680 1.00 88.12 160 GLU A C 1
ATOM 1285 O O . GLU A 1 160 ? 11.285 -4.070 -15.016 1.00 88.12 160 GLU A O 1
ATOM 1290 N N . ALA A 1 161 ? 9.268 -3.086 -15.172 1.00 86.62 161 ALA A N 1
ATOM 1291 C CA . ALA A 1 161 ? 9.700 -2.055 -16.114 1.00 86.62 161 ALA A CA 1
ATOM 1292 C C . ALA A 1 161 ? 10.752 -1.109 -15.501 1.00 86.62 161 ALA A C 1
ATOM 1294 O O . ALA A 1 161 ? 11.735 -0.745 -16.159 1.00 86.62 161 ALA A O 1
ATOM 1295 N N . PHE A 1 162 ? 10.587 -0.754 -14.227 1.00 85.31 162 PHE A N 1
ATOM 1296 C CA . PHE A 1 162 ? 11.554 0.031 -13.465 1.00 85.31 162 PHE A CA 1
ATOM 1297 C C . PHE A 1 162 ? 12.893 -0.702 -13.321 1.00 85.31 162 PHE A C 1
ATOM 1299 O O . PHE A 1 162 ? 13.936 -0.134 -13.647 1.00 85.31 162 PHE A O 1
ATOM 1306 N N . ARG A 1 163 ? 12.883 -1.990 -12.943 1.00 84.06 163 ARG A N 1
ATOM 1307 C CA . ARG A 1 163 ? 14.097 -2.827 -12.858 1.00 84.06 163 ARG A CA 1
ATOM 1308 C C . ARG A 1 163 ? 14.847 -2.875 -14.184 1.00 84.06 163 ARG A C 1
ATOM 1310 O O . ARG A 1 163 ? 16.071 -2.752 -14.205 1.00 84.06 163 ARG A O 1
ATOM 1317 N N . LYS A 1 164 ? 14.120 -3.055 -15.289 1.00 82.62 164 LYS A N 1
ATOM 1318 C CA . LYS A 1 164 ? 14.705 -3.070 -16.634 1.00 82.62 164 LYS A CA 1
ATOM 1319 C C . LYS A 1 164 ? 15.372 -1.731 -16.960 1.00 82.62 164 LYS A C 1
ATOM 1321 O O . LYS A 1 164 ? 16.535 -1.721 -17.348 1.00 82.62 164 LYS A O 1
ATOM 1326 N N . THR A 1 165 ? 14.679 -0.623 -16.695 1.00 81.62 165 THR A N 1
ATOM 1327 C CA . THR A 1 165 ? 15.199 0.739 -16.911 1.00 81.62 165 THR A CA 1
ATOM 1328 C C . THR A 1 165 ? 16.463 1.003 -16.090 1.00 81.62 165 THR A C 1
ATOM 1330 O O . THR A 1 165 ? 17.434 1.555 -16.602 1.00 81.62 165 THR A O 1
ATOM 1333 N N . LEU A 1 166 ? 16.492 0.568 -14.825 1.00 77.69 166 LEU A N 1
ATOM 1334 C CA . LEU A 1 166 ? 17.682 0.686 -13.983 1.00 77.69 166 LEU A CA 1
ATOM 1335 C C . LEU A 1 166 ? 18.863 -0.103 -14.556 1.00 77.69 166 LEU A C 1
ATOM 1337 O O . LEU A 1 166 ? 19.971 0.421 -14.602 1.00 77.69 166 LEU A O 1
ATOM 1341 N N . ARG A 1 167 ? 18.654 -1.335 -15.029 1.00 75.06 167 ARG A N 1
ATOM 1342 C CA . ARG A 1 167 ? 19.735 -2.135 -15.631 1.00 75.06 167 ARG A CA 1
ATOM 1343 C C . ARG A 1 167 ? 20.274 -1.515 -16.916 1.00 75.06 167 ARG A C 1
ATOM 1345 O O . ARG A 1 167 ? 21.486 -1.472 -17.096 1.00 75.06 167 ARG A O 1
ATOM 1352 N N . GLU A 1 168 ? 19.393 -1.024 -17.781 1.00 75.62 168 GLU A N 1
ATOM 1353 C CA . GLU A 1 168 ? 19.771 -0.387 -19.047 1.00 75.62 168 GLU A CA 1
ATOM 1354 C C . GLU A 1 168 ? 20.583 0.890 -18.799 1.00 75.62 168 GLU A C 1
ATOM 1356 O O . GLU A 1 168 ? 21.689 1.023 -19.321 1.00 75.62 168 GLU A O 1
ATOM 1361 N N . ASN A 1 169 ? 20.123 1.768 -17.907 1.00 68.69 169 ASN A N 1
ATOM 1362 C CA . ASN A 1 169 ? 20.821 3.023 -17.615 1.00 68.69 169 ASN A CA 1
ATOM 1363 C C . ASN A 1 169 ? 22.179 2.814 -16.924 1.00 68.69 169 ASN A C 1
ATOM 1365 O O . ASN A 1 169 ? 23.095 3.605 -17.124 1.00 68.69 169 ASN A O 1
ATOM 1369 N N . ASN A 1 170 ? 22.340 1.735 -16.152 1.00 64.12 170 ASN A N 1
ATOM 1370 C CA . ASN A 1 170 ? 23.605 1.411 -15.484 1.00 64.12 170 ASN A CA 1
ATOM 1371 C C . ASN A 1 170 ? 24.534 0.521 -16.324 1.00 64.12 170 ASN A C 1
ATOM 1373 O O . ASN A 1 170 ? 25.696 0.343 -15.966 1.00 64.12 170 ASN A O 1
ATOM 1377 N N . SER A 1 171 ? 24.071 -0.006 -17.461 1.00 56.53 171 SER A N 1
ATOM 1378 C CA . SER A 1 171 ? 24.926 -0.772 -18.377 1.00 56.53 171 SER A CA 1
ATOM 1379 C C . SER A 1 171 ? 26.031 0.083 -19.016 1.00 56.53 171 SER A C 1
ATOM 1381 O O . SER A 1 171 ? 27.094 -0.433 -19.348 1.00 56.53 171 SER A O 1
ATOM 1383 N N . HIS A 1 172 ? 25.837 1.404 -19.092 1.00 51.50 172 HIS A N 1
ATOM 1384 C CA . HIS A 1 172 ? 26.853 2.360 -19.542 1.00 51.50 172 HIS A CA 1
ATOM 1385 C C . HIS A 1 172 ? 27.999 2.572 -18.536 1.00 51.50 172 HIS A C 1
ATOM 1387 O O . HIS A 1 172 ? 29.077 2.996 -18.938 1.00 51.50 172 HIS A O 1
ATOM 1393 N N . LEU A 1 173 ? 27.808 2.225 -17.256 1.00 48.50 173 LEU A N 1
ATOM 1394 C CA . LEU A 1 173 ? 28.872 2.227 -16.240 1.00 48.50 173 LEU A CA 1
ATOM 1395 C C . LEU A 1 173 ? 29.769 0.976 -16.317 1.00 48.50 173 LEU A C 1
ATOM 1397 O O . LEU A 1 173 ? 30.703 0.850 -15.535 1.00 48.50 173 LEU A O 1
ATOM 1401 N N . LEU A 1 174 ? 29.482 0.033 -17.226 1.00 39.91 174 LEU A N 1
ATOM 1402 C CA . LEU A 1 174 ? 30.246 -1.210 -17.410 1.00 39.91 174 LEU A CA 1
ATOM 1403 C C . LEU A 1 174 ? 31.259 -1.147 -18.567 1.00 39.91 174 LEU A C 1
ATOM 1405 O O . LEU A 1 174 ? 31.967 -2.126 -18.790 1.00 39.91 174 LEU A O 1
ATOM 1409 N N . TYR A 1 175 ? 31.318 -0.034 -19.306 1.00 39.00 175 TYR A N 1
ATOM 1410 C CA . TYR A 1 175 ? 32.167 0.123 -20.498 1.00 39.00 175 TYR A CA 1
ATOM 1411 C C . TYR A 1 175 ? 33.153 1.303 -20.436 1.00 39.00 175 TYR A C 1
ATOM 1413 O O . TYR A 1 175 ? 33.739 1.635 -21.464 1.00 39.00 175 TYR A O 1
ATOM 1421 N N . ASN A 1 176 ? 33.366 1.900 -19.260 1.00 35.91 176 ASN A N 1
ATOM 1422 C CA . ASN A 1 176 ? 34.450 2.859 -19.016 1.00 35.91 176 ASN A CA 1
ATOM 1423 C C . ASN A 1 176 ? 35.347 2.373 -17.882 1.00 35.91 176 ASN A C 1
ATOM 1425 O O . ASN A 1 176 ? 34.784 2.009 -16.826 1.00 35.91 176 ASN A O 1
#

pLDDT: mean 76.37, std 18.17, range [32.94, 95.62]

Mean predicted aligned error: 10.99 Å

Secondary structure (DSSP, 8-state):
--HHHHHHHHH---TT-TT-----HHHHHHHTT-HHHHHS-TTSTT-TTHHHHHHHHHHHHHHTT-HHHHHHHHHHHHHHHHHHHHHHHHTSS---HHHHHHHHHHHHHHHHHHHHHS---HHHHHHHHHHHHTT-HHHHHHHHHHHHHHHHHHHHHHHHHHHHHHHHHHHGGG--

Organism: NCBI:txid428564

Nearest PDB structures (foldseek):
  1ez3-assembly1_A  TM=3.989E-01  e=3.547E-01  Rattus norvegicus
  7udb-assembly1_B  TM=3.786E-01  e=4.766E-01  Rattus norvegicus
  1s94-assembly2_B  TM=4.288E-01  e=1.156E+00  Doryteuthis pealeii
  7udc-assembly1_B  TM=3.051E-01  e=6.403E-01  Rattus norvegicus
  8ccr-assembly1_A  TM=4.962E-01  e=4.156E+00  Escherichia coli

Sequence (176 aa):
MSYQDIVAMMASLDPTDPCSSVKTREQLDRWTHQIELLLSDPNTIEGHDRPEARERFKMFLETRRLNRASKVLEYWEQVNEWNKTNDAYTSTPSVDEKAITNLMSEARTIIQFASENLNFTCAQIELLENALQANDPASVRAALETSLTDAKELLKPQYEAFRKTLRENNSHLLYN